Protein AF-A0AAP2QBP3-F1 (afdb_monomer_lite)

Radius of gyration: 13.0 Å; chains: 1; bounding box: 33×17×32 Å

Foldseek 3Di:
DEQLQPVCVCLVVVLVVLVVVCVPDDPVHDDAAEYAENQQACPDPVCVVVVNVVSVVSVVSNVHPYYDYDPRD

Organism: Parabacteroides distasonis (NCBI:txid823)

Structure (mmCIF, N/CA/C/O backbone):
data_AF-A0AAP2QBP3-F1
#
_entry.id   AF-A0AAP2QBP3-F1
#
loop_
_atom_site.group_PDB
_atom_site.id
_atom_site.type_symbol
_atom_site.label_atom_id
_atom_site.label_alt_id
_atom_site.label_comp_id
_atom_site.label_asym_id
_atom_site.label_entity_id
_atom_site.label_seq_id
_atom_site.pdbx_PDB_ins_code
_atom_site.Cartn_x
_atom_site.Cartn_y
_atom_site.Cartn_z
_atom_site.occupancy
_atom_site.B_iso_or_equiv
_atom_site.auth_seq_id
_atom_site.auth_comp_id
_atom_site.auth_asym_id
_atom_site.auth_atom_id
_atom_site.pdbx_PDB_model_num
ATOM 1 N N . THR A 1 1 ? -2.724 5.781 2.191 1.00 78.31 1 THR A N 1
ATOM 2 C CA . THR A 1 1 ? -1.422 6.277 1.707 1.00 78.31 1 THR A CA 1
ATOM 3 C C . THR A 1 1 ? -1.575 6.654 0.256 1.00 78.31 1 THR A C 1
ATOM 5 O O . THR A 1 1 ? -2.605 6.331 -0.319 1.00 78.31 1 THR A O 1
ATOM 8 N N . ASN A 1 2 ? -0.640 7.420 -0.287 1.00 66.44 2 ASN A N 1
ATOM 9 C CA . ASN A 1 2 ? -0.615 7.860 -1.680 1.00 66.44 2 ASN A CA 1
ATOM 10 C C . ASN A 1 2 ? 0.824 8.292 -2.001 1.00 66.44 2 ASN A C 1
ATOM 12 O O . ASN A 1 2 ? 1.545 8.657 -1.065 1.00 66.44 2 ASN A O 1
ATOM 16 N N . ASP A 1 3 ? 1.213 8.213 -3.274 1.00 61.00 3 ASP A N 1
ATOM 17 C CA . ASP A 1 3 ? 2.468 8.736 -3.823 1.00 61.00 3 ASP A CA 1
ATOM 18 C C . ASP A 1 3 ? 3.720 8.254 -3.081 1.00 61.00 3 ASP A C 1
ATOM 20 O O . ASP A 1 3 ? 4.595 9.035 -2.701 1.00 61.00 3 ASP A O 1
ATOM 24 N N . LEU A 1 4 ? 3.821 6.940 -2.840 1.00 68.44 4 LEU A N 1
ATOM 25 C CA . LEU A 1 4 ? 5.079 6.401 -2.318 1.00 68.44 4 LEU A CA 1
ATOM 26 C C . LEU A 1 4 ? 6.180 6.468 -3.387 1.00 68.44 4 LEU A C 1
ATOM 28 O O . LEU A 1 4 ? 7.345 6.590 -3.013 1.00 68.44 4 LEU A O 1
ATOM 32 N N . HIS A 1 5 ? 5.821 6.381 -4.679 1.00 71.50 5 HIS A N 1
ATOM 33 C CA . HIS A 1 5 ? 6.732 6.484 -5.827 1.00 71.50 5 HIS A CA 1
ATOM 34 C C . HIS A 1 5 ? 8.049 5.719 -5.599 1.00 71.50 5 HIS A C 1
ATOM 36 O O . HIS A 1 5 ? 9.134 6.258 -5.780 1.00 71.50 5 HIS A O 1
ATOM 42 N N . SER A 1 6 ? 7.977 4.478 -5.108 1.00 63.31 6 SER A N 1
ATOM 43 C CA . SER A 1 6 ? 9.151 3.640 -4.810 1.00 63.31 6 SER A CA 1
ATOM 44 C C . SER A 1 6 ? 10.209 4.219 -3.838 1.00 63.31 6 SER A C 1
ATOM 46 O O . SER A 1 6 ? 11.327 3.705 -3.786 1.00 63.31 6 SER A O 1
ATOM 48 N N . HIS A 1 7 ? 9.867 5.193 -2.983 1.00 74.94 7 HIS A N 1
ATOM 49 C CA . HIS A 1 7 ? 10.678 5.624 -1.826 1.00 74.94 7 HIS A CA 1
ATOM 50 C C . HIS A 1 7 ? 10.64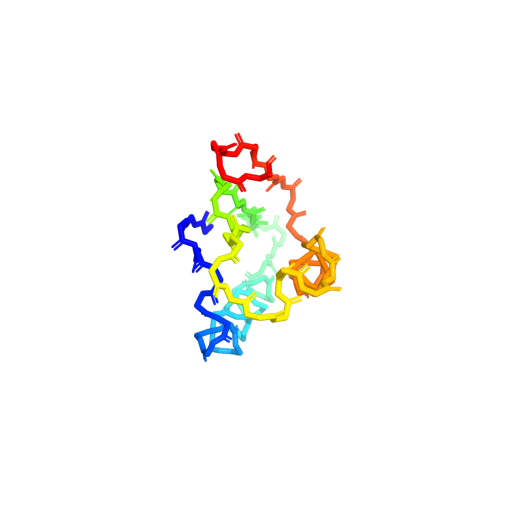5 4.589 -0.685 1.00 74.94 7 HIS A C 1
ATOM 52 O O . HIS A 1 7 ? 10.123 4.816 0.419 1.00 74.94 7 HIS A O 1
ATOM 58 N N . LEU A 1 8 ? 11.173 3.396 -0.966 1.00 79.00 8 LEU A N 1
ATOM 59 C CA . LEU A 1 8 ? 11.115 2.230 -0.086 1.00 79.00 8 LEU A CA 1
ATOM 60 C C . LEU A 1 8 ? 11.872 2.432 1.237 1.00 79.00 8 LEU A C 1
ATOM 62 O O . LEU A 1 8 ? 11.580 1.746 2.218 1.00 79.00 8 LEU A O 1
ATOM 66 N N . GLU A 1 9 ? 12.781 3.401 1.321 1.00 81.44 9 GLU A N 1
ATOM 67 C CA . GLU A 1 9 ? 13.472 3.800 2.549 1.00 81.44 9 GLU A CA 1
ATOM 68 C C . GLU A 1 9 ? 12.504 4.242 3.659 1.00 81.44 9 GLU A C 1
ATOM 70 O O . GLU A 1 9 ? 12.751 4.004 4.844 1.00 81.44 9 GLU A O 1
ATOM 75 N N . ASN A 1 10 ? 11.359 4.820 3.287 1.00 82.56 10 ASN A N 1
ATOM 76 C CA . ASN A 1 10 ? 10.337 5.274 4.229 1.00 82.56 10 ASN A CA 1
ATOM 77 C C . ASN A 1 10 ? 9.361 4.157 4.627 1.00 82.56 10 ASN A C 1
ATOM 79 O O . ASN A 1 10 ? 8.649 4.274 5.636 1.00 82.56 10 ASN A O 1
ATOM 83 N N . TRP A 1 11 ? 9.356 3.048 3.881 1.00 87.38 11 TRP A N 1
ATOM 84 C CA . TRP A 1 11 ? 8.417 1.947 4.061 1.00 87.38 11 TRP A CA 1
ATOM 85 C C . TRP A 1 11 ? 8.426 1.345 5.475 1.00 87.38 11 TRP A C 1
ATOM 87 O O . TRP A 1 11 ? 7.346 1.188 6.048 1.00 87.38 11 TRP A O 1
ATOM 97 N N . PRO A 1 12 ? 9.577 1.063 6.126 1.00 89.88 12 PRO A N 1
ATOM 98 C CA . PRO A 1 12 ? 9.575 0.459 7.460 1.00 89.88 12 PRO A CA 1
ATOM 99 C C . PRO A 1 12 ? 8.879 1.326 8.518 1.00 89.88 12 PRO A C 1
ATOM 101 O O . PRO A 1 12 ? 8.170 0.805 9.386 1.00 89.88 12 PRO A O 1
ATOM 104 N N . LYS A 1 13 ? 9.060 2.653 8.444 1.00 90.00 13 LYS A N 1
ATOM 105 C CA . LYS A 1 13 ? 8.442 3.613 9.369 1.00 90.00 13 LYS A CA 1
ATOM 106 C C . LYS A 1 13 ? 6.937 3.694 9.136 1.00 90.00 13 LYS A C 1
ATOM 108 O O . LYS A 1 13 ? 6.176 3.613 10.102 1.00 90.00 13 LYS A O 1
ATOM 113 N N . LEU A 1 14 ? 6.527 3.819 7.874 1.00 89.62 14 LEU A N 1
ATOM 114 C CA . LEU A 1 14 ? 5.123 3.873 7.477 1.00 89.62 14 LEU A CA 1
ATOM 115 C C . LEU A 1 14 ? 4.389 2.583 7.853 1.00 89.62 14 LEU A C 1
ATOM 117 O O . LEU A 1 14 ? 3.348 2.636 8.505 1.00 89.62 14 LEU A O 1
ATOM 121 N N . ARG A 1 15 ? 4.983 1.424 7.550 1.00 91.56 15 ARG A N 1
ATOM 122 C CA . ARG A 1 15 ? 4.452 0.109 7.917 1.00 91.56 15 ARG A CA 1
ATOM 123 C C . ARG A 1 15 ? 4.188 -0.001 9.408 1.00 91.56 15 ARG A C 1
ATOM 125 O O . ARG A 1 15 ? 3.087 -0.363 9.808 1.00 91.56 15 ARG A O 1
ATOM 132 N N . ARG A 1 16 ? 5.178 0.335 10.242 1.00 92.81 16 ARG A N 1
ATOM 133 C CA . ARG A 1 16 ? 5.017 0.294 11.703 1.00 92.81 16 ARG A CA 1
ATOM 134 C C . ARG A 1 16 ? 3.882 1.204 12.167 1.00 92.81 16 ARG A C 1
ATOM 136 O O . ARG A 1 16 ? 3.094 0.805 13.014 1.00 92.81 16 ARG A O 1
ATOM 143 N N . PHE A 1 17 ? 3.790 2.410 11.611 1.00 92.81 17 PHE A N 1
ATOM 144 C CA . PHE A 1 17 ? 2.720 3.343 11.950 1.00 92.81 17 PHE A CA 1
ATOM 145 C C . PHE A 1 17 ? 1.331 2.786 11.602 1.00 92.81 17 PHE A C 1
ATOM 147 O O . PHE A 1 17 ? 0.443 2.805 12.452 1.00 92.81 17 PHE A O 1
ATOM 154 N N . LEU A 1 18 ? 1.153 2.247 10.393 1.00 92.81 18 LEU A N 1
ATOM 155 C CA . LEU A 1 18 ? -0.127 1.697 9.936 1.00 92.81 18 LEU A CA 1
ATOM 156 C C . LEU A 1 18 ? -0.545 0.461 10.739 1.00 92.81 18 LEU A C 1
ATOM 158 O O . LEU A 1 18 ? -1.701 0.365 11.147 1.00 92.81 18 LEU A O 1
ATOM 162 N N . LEU A 1 19 ? 0.390 -0.449 11.022 1.00 93.50 19 LEU A N 1
ATOM 163 C CA . LEU A 1 19 ? 0.116 -1.635 11.838 1.00 93.50 19 LEU A CA 1
ATOM 164 C C . LEU A 1 19 ? -0.264 -1.263 13.274 1.00 93.50 19 LEU A C 1
ATOM 166 O O . LEU A 1 19 ? -1.245 -1.788 13.794 1.00 93.50 19 LEU A O 1
ATOM 170 N N . ASN A 1 20 ? 0.446 -0.312 13.888 1.00 94.50 20 ASN A N 1
ATOM 171 C CA . ASN A 1 20 ? 0.095 0.178 15.221 1.00 94.50 20 ASN A CA 1
ATOM 172 C C . ASN A 1 20 ? -1.300 0.810 15.227 1.00 94.50 20 ASN A C 1
ATOM 174 O O . ASN A 1 20 ? -2.074 0.567 16.144 1.00 94.50 20 ASN A O 1
ATOM 178 N N . ARG A 1 21 ? -1.647 1.577 14.184 1.00 93.00 21 ARG A N 1
ATOM 179 C CA . ARG A 1 21 ? -2.985 2.161 14.061 1.00 93.00 21 ARG A CA 1
ATOM 180 C C . ARG A 1 21 ? -4.050 1.086 13.952 1.00 93.00 21 ARG A C 1
ATOM 182 O O . ARG A 1 21 ? -5.021 1.172 14.684 1.00 93.00 21 ARG A O 1
ATOM 189 N N . LYS A 1 22 ? -3.855 0.054 13.128 1.00 91.50 22 LYS A N 1
ATOM 190 C CA . LYS A 1 22 ? -4.801 -1.071 13.035 1.00 91.50 22 LYS A CA 1
ATOM 191 C C . LYS A 1 22 ? -5.050 -1.762 14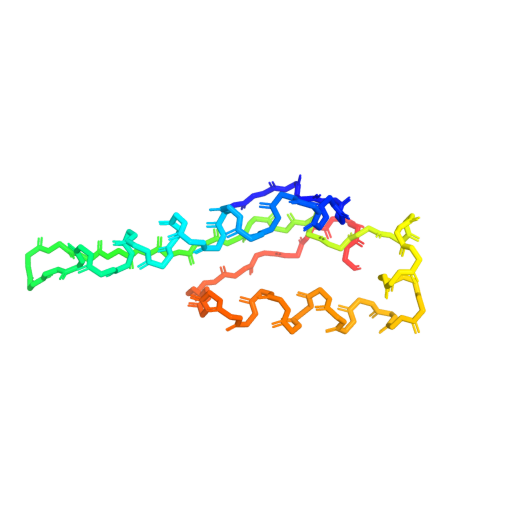.378 1.00 91.50 22 LYS A C 1
ATOM 193 O O . LYS A 1 22 ? -6.172 -2.171 14.636 1.00 91.50 22 LYS A O 1
ATOM 198 N N . GLN A 1 23 ? -4.047 -1.849 15.250 1.00 93.38 23 GLN A N 1
ATOM 199 C CA . GLN A 1 23 ? -4.210 -2.431 16.590 1.00 93.38 23 GLN A CA 1
ATOM 200 C C . GLN A 1 23 ? -5.089 -1.588 17.531 1.00 93.38 23 GLN A C 1
ATOM 202 O O . GLN A 1 23 ? -5.557 -2.104 18.539 1.00 93.38 23 GLN A O 1
ATOM 207 N N . GLU A 1 24 ? -5.339 -0.313 17.216 1.00 93.88 24 GLU A N 1
ATOM 208 C CA . GLU A 1 24 ? -6.258 0.555 17.970 1.00 93.88 24 GLU A CA 1
ATOM 209 C C . GLU A 1 24 ? -7.739 0.333 17.600 1.00 93.88 24 GLU A C 1
ATOM 211 O O . GLU A 1 24 ? -8.614 1.071 18.068 1.00 93.88 24 GLU A O 1
ATOM 216 N N . GLU A 1 25 ? -8.031 -0.616 16.709 1.00 93.50 25 GLU A N 1
ATOM 217 C CA . GLU A 1 25 ? -9.389 -0.994 16.336 1.00 93.50 25 GLU A CA 1
ATOM 218 C C . GLU A 1 25 ? -10.130 -1.619 17.528 1.00 93.50 25 GLU A C 1
ATOM 220 O O . GLU A 1 25 ? -9.599 -2.444 18.269 1.00 93.50 25 GLU A O 1
ATOM 225 N N . THR A 1 26 ? -11.381 -1.208 17.730 1.00 94.88 26 THR A N 1
ATOM 226 C CA . THR A 1 26 ? -12.242 -1.713 18.810 1.00 94.88 26 THR A CA 1
ATOM 227 C C . THR A 1 26 ? -13.646 -1.966 18.273 1.00 94.88 26 THR A C 1
ATOM 229 O O . THR A 1 26 ? -13.987 -1.509 17.184 1.00 94.88 26 THR A O 1
ATOM 232 N N . ALA A 1 27 ? -14.508 -2.615 19.063 1.00 93.69 27 ALA A N 1
ATOM 233 C CA . ALA A 1 27 ? -15.908 -2.840 18.687 1.00 93.69 27 ALA A CA 1
ATOM 234 C C . ALA A 1 27 ? -16.665 -1.548 18.306 1.00 93.69 27 ALA A C 1
ATOM 236 O O . ALA A 1 27 ? -17.591 -1.596 17.505 1.00 93.69 27 ALA A O 1
ATOM 237 N N . ASN A 1 28 ? -16.239 -0.394 18.835 1.00 95.44 28 ASN A N 1
ATOM 238 C CA . ASN A 1 28 ? -16.858 0.909 18.579 1.00 95.44 28 ASN A CA 1
ATOM 239 C C . ASN A 1 28 ? -16.050 1.792 17.607 1.00 95.44 28 ASN A C 1
ATOM 241 O O . ASN A 1 28 ? -16.448 2.925 17.339 1.00 95.44 28 ASN A O 1
ATOM 245 N N . LYS A 1 29 ? -14.902 1.321 17.102 1.00 92.81 29 LYS A N 1
ATOM 246 C CA . LYS A 1 29 ? -13.998 2.090 16.232 1.00 92.81 29 LYS A CA 1
ATOM 247 C C . LYS A 1 29 ? -13.395 1.171 15.178 1.00 92.81 29 LYS A C 1
ATOM 249 O O . LYS A 1 29 ? -12.421 0.482 15.465 1.00 92.81 29 LYS A O 1
ATOM 254 N N . ARG A 1 30 ? -13.944 1.220 13.962 1.0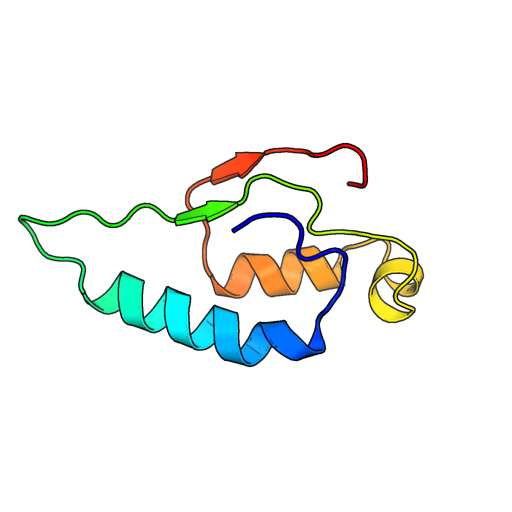0 93.00 30 ARG A N 1
ATOM 255 C CA . ARG A 1 30 ? -13.387 0.549 12.781 1.00 93.00 30 ARG A CA 1
ATOM 256 C C . ARG A 1 30 ? -12.254 1.384 12.189 1.00 93.00 30 ARG A C 1
ATOM 258 O O . ARG A 1 30 ? -12.375 2.606 12.090 1.00 93.00 30 ARG A O 1
ATOM 265 N N . ILE A 1 31 ? -11.182 0.732 11.757 1.00 93.25 31 ILE A N 1
ATOM 266 C CA . ILE A 1 31 ? -10.083 1.371 11.031 1.00 93.25 31 ILE A CA 1
ATOM 267 C C . ILE A 1 31 ? -10.038 0.799 9.621 1.00 93.25 31 ILE A C 1
ATOM 269 O O . ILE A 1 31 ? -9.971 -0.410 9.437 1.00 93.25 31 ILE A O 1
ATOM 273 N N . ILE A 1 32 ? -10.082 1.691 8.632 1.00 93.00 32 ILE A N 1
ATOM 274 C CA . ILE A 1 32 ? -10.019 1.345 7.213 1.00 93.00 32 ILE A CA 1
ATOM 275 C C . ILE A 1 32 ? -8.711 1.901 6.660 1.00 93.00 32 ILE A C 1
ATOM 277 O O . ILE A 1 32 ? -8.401 3.084 6.816 1.00 93.00 32 ILE A O 1
ATOM 281 N N . THR A 1 33 ? -7.934 1.035 6.028 1.00 92.62 33 THR A N 1
ATOM 282 C CA . THR A 1 33 ? -6.666 1.351 5.381 1.00 92.62 33 THR A CA 1
ATOM 283 C C . THR A 1 33 ? -6.823 1.341 3.875 1.00 92.62 33 THR A C 1
ATOM 285 O O . THR A 1 33 ? -7.148 0.321 3.279 1.00 92.62 33 THR A O 1
ATOM 288 N N . LEU A 1 34 ? -6.557 2.489 3.262 1.00 91.75 34 LEU A N 1
ATOM 289 C CA . LEU A 1 34 ? -6.681 2.696 1.825 1.00 91.75 34 LEU A CA 1
ATOM 290 C C . LEU A 1 34 ? -5.345 3.159 1.257 1.00 91.75 34 LEU A C 1
ATOM 292 O O . LEU A 1 34 ? -4.678 3.991 1.883 1.00 91.75 34 LEU A O 1
ATOM 296 N N . ASP A 1 35 ? -4.984 2.658 0.084 1.00 88.31 35 ASP A N 1
ATOM 297 C CA . ASP A 1 35 ? -3.923 3.214 -0.754 1.00 88.31 35 ASP A CA 1
ATOM 298 C C . ASP A 1 35 ? -4.536 3.872 -2.000 1.00 88.31 35 ASP A C 1
ATOM 300 O O . ASP A 1 35 ? -5.469 3.331 -2.586 1.00 88.31 35 ASP A O 1
ATOM 304 N N . LEU A 1 36 ? -4.086 5.071 -2.363 1.00 87.25 36 LEU A N 1
ATOM 305 C CA . LEU A 1 36 ? -4.659 5.833 -3.477 1.00 87.25 36 LEU A CA 1
ATOM 306 C C . LEU A 1 36 ? -3.856 5.687 -4.783 1.00 87.25 36 LEU A C 1
ATOM 308 O O . LEU A 1 36 ? -4.056 6.478 -5.700 1.00 87.25 36 LEU A O 1
ATOM 312 N N . GLY A 1 37 ? -2.996 4.671 -4.890 1.00 82.50 37 GLY A N 1
ATOM 313 C CA . GLY A 1 37 ? -2.203 4.410 -6.089 1.00 82.50 37 GLY A CA 1
ATOM 314 C C . GLY A 1 37 ? -0.918 5.233 -6.154 1.00 82.50 37 GLY A C 1
ATOM 315 O O . GLY A 1 37 ? -0.561 5.946 -5.202 1.00 82.50 37 GLY A O 1
ATOM 316 N N . ASP A 1 38 ? -0.222 5.091 -7.280 1.00 78.88 38 ASP A N 1
ATOM 317 C CA . ASP A 1 38 ? 1.127 5.590 -7.544 1.00 78.88 38 ASP A CA 1
ATOM 318 C C . ASP A 1 38 ? 2.158 5.120 -6.493 1.00 78.88 38 ASP A C 1
ATOM 320 O O . ASP A 1 38 ? 3.087 5.824 -6.061 1.00 78.88 38 ASP A O 1
ATOM 324 N N . PHE A 1 39 ? 1.989 3.870 -6.062 1.00 76.94 39 PHE A N 1
ATOM 325 C CA . PHE A 1 39 ? 2.912 3.175 -5.170 1.00 76.94 39 PHE A CA 1
ATOM 326 C C . PHE A 1 39 ? 4.119 2.630 -5.940 1.00 76.94 39 PHE A C 1
ATOM 328 O O . PHE A 1 39 ? 5.236 2.553 -5.409 1.00 76.94 39 PHE A O 1
ATOM 335 N N . VAL A 1 40 ? 3.878 2.214 -7.182 1.00 72.38 40 VAL A N 1
ATOM 336 C CA . VAL A 1 40 ? 4.878 1.672 -8.097 1.00 72.38 40 VAL A CA 1
ATOM 337 C C . VAL A 1 40 ? 5.386 2.802 -8.981 1.00 72.38 40 VAL A C 1
ATOM 339 O O . VAL A 1 40 ? 4.618 3.451 -9.672 1.00 72.38 40 VAL A O 1
ATOM 342 N N . ASP A 1 41 ? 6.698 3.015 -8.974 1.00 70.94 41 ASP A N 1
ATOM 343 C CA . ASP A 1 41 ? 7.375 3.794 -10.007 1.00 70.94 41 ASP A CA 1
ATOM 344 C C . ASP A 1 41 ? 8.661 3.063 -10.431 1.00 70.94 41 ASP A C 1
ATOM 346 O O . ASP A 1 41 ? 9.397 2.519 -9.595 1.00 70.94 41 ASP A O 1
ATOM 350 N N . ARG A 1 42 ? 8.913 2.999 -11.743 1.00 63.00 42 ARG A N 1
ATOM 351 C CA . ARG A 1 42 ? 9.978 2.198 -12.366 1.00 63.00 42 ARG A CA 1
ATOM 352 C C . ARG A 1 42 ? 11.375 2.803 -12.228 1.00 63.00 42 ARG A C 1
ATOM 354 O O . ARG A 1 42 ? 12.322 2.200 -12.717 1.00 63.00 42 ARG A O 1
ATOM 361 N N . TRP A 1 43 ? 11.546 3.942 -11.557 1.00 70.94 43 TRP A N 1
ATOM 362 C CA . TRP A 1 43 ? 12.885 4.502 -11.326 1.00 70.94 43 TRP A CA 1
ATOM 363 C C . TRP A 1 43 ? 13.703 3.728 -10.278 1.00 70.94 43 TRP A C 1
ATOM 365 O O . TRP A 1 43 ? 14.931 3.809 -10.282 1.00 70.94 43 TRP A O 1
ATOM 375 N N . HIS A 1 44 ? 13.060 2.982 -9.369 1.00 78.12 44 HIS A N 1
ATOM 376 C CA . HIS A 1 44 ? 13.777 2.229 -8.339 1.00 78.12 44 HIS A CA 1
ATOM 377 C C . HIS A 1 44 ? 14.224 0.852 -8.876 1.00 78.12 44 HIS A C 1
ATOM 379 O O . HIS A 1 44 ? 13.365 0.064 -9.285 1.00 78.12 44 HIS A O 1
ATOM 385 N N . PRO A 1 45 ? 15.520 0.474 -8.785 1.00 81.12 45 PRO A N 1
ATOM 386 C CA . PRO A 1 45 ? 16.041 -0.761 -9.389 1.00 81.12 45 PRO A CA 1
ATOM 387 C C . PRO A 1 45 ? 15.316 -2.039 -8.956 1.00 81.12 45 PRO A C 1
ATOM 389 O O . PRO A 1 45 ? 15.131 -2.951 -9.750 1.00 81.12 45 PRO A O 1
ATOM 392 N N . LEU A 1 46 ? 14.868 -2.114 -7.696 1.00 82.56 46 LEU A N 1
ATOM 393 C CA . LEU A 1 46 ? 14.074 -3.250 -7.206 1.00 82.56 46 LEU A CA 1
ATOM 394 C C . LEU A 1 46 ? 12.700 -3.339 -7.888 1.00 82.56 46 LEU A C 1
ATOM 396 O O . LEU A 1 46 ? 12.224 -4.433 -8.186 1.00 82.56 46 LEU A O 1
ATOM 400 N N . THR A 1 47 ? 12.057 -2.196 -8.109 1.00 81.94 47 THR A N 1
ATOM 401 C CA . THR A 1 47 ? 10.736 -2.117 -8.732 1.00 81.94 47 THR A CA 1
ATOM 402 C C . THR A 1 47 ? 10.834 -2.465 -10.210 1.00 81.94 47 THR A C 1
ATOM 404 O O . THR A 1 47 ? 10.043 -3.275 -10.688 1.00 81.94 47 THR A O 1
ATOM 407 N N . GLU A 1 48 ? 11.855 -1.952 -10.897 1.00 83.00 48 GLU A N 1
ATOM 408 C CA . GLU A 1 48 ? 12.161 -2.300 -12.286 1.00 83.00 48 GLU A CA 1
ATOM 409 C C . GLU A 1 48 ? 12.502 -3.792 -12.433 1.00 83.00 48 GLU A C 1
ATOM 411 O O . GLU A 1 48 ? 11.840 -4.510 -13.179 1.00 83.00 48 GLU A O 1
ATOM 416 N N . ALA A 1 49 ? 13.463 -4.301 -11.653 1.00 86.31 49 ALA A N 1
ATOM 417 C CA . ALA A 1 49 ? 13.932 -5.686 -11.748 1.00 86.31 49 ALA A CA 1
ATOM 418 C C . ALA A 1 49 ? 12.850 -6.731 -11.429 1.00 86.31 49 ALA A C 1
ATOM 420 O O . ALA A 1 49 ? 12.978 -7.892 -11.818 1.00 86.31 49 ALA A O 1
ATOM 421 N N . THR A 1 50 ? 11.796 -6.341 -10.708 1.00 87.38 50 THR A N 1
ATOM 422 C CA . THR A 1 50 ? 10.699 -7.238 -10.320 1.00 87.38 50 THR A CA 1
ATOM 423 C C . THR A 1 50 ? 9.379 -6.926 -11.015 1.00 87.38 50 THR A C 1
ATOM 425 O O . THR A 1 50 ? 8.378 -7.561 -10.685 1.00 87.38 50 THR A O 1
ATOM 428 N N . ASN A 1 51 ? 9.344 -5.974 -11.957 1.00 85.56 51 ASN A N 1
ATOM 429 C CA . ASN A 1 51 ? 8.105 -5.472 -12.565 1.00 85.56 51 ASN A CA 1
ATOM 430 C C . ASN A 1 51 ? 7.024 -5.161 -11.507 1.00 85.56 51 ASN A C 1
ATOM 432 O O . ASN A 1 51 ? 5.887 -5.620 -11.606 1.00 85.56 51 ASN A O 1
ATOM 436 N N . GLY A 1 52 ? 7.407 -4.466 -10.432 1.00 84.44 52 GLY A N 1
ATOM 437 C CA . GLY A 1 52 ? 6.501 -4.069 -9.348 1.00 84.44 52 GLY A CA 1
ATOM 438 C C . GLY A 1 52 ? 6.092 -5.178 -8.370 1.00 84.44 52 GLY A C 1
ATOM 439 O O . GLY A 1 52 ? 5.443 -4.884 -7.367 1.00 84.44 52 GLY A O 1
ATOM 440 N N . GLN A 1 53 ? 6.496 -6.439 -8.566 1.00 89.00 53 GLN A N 1
ATOM 441 C CA . GLN A 1 53 ? 6.111 -7.532 -7.657 1.00 89.00 53 GLN A CA 1
ATOM 442 C C . GLN A 1 53 ? 6.642 -7.336 -6.231 1.00 89.00 53 GLN A C 1
ATOM 444 O O . GLN A 1 53 ? 5.948 -7.653 -5.264 1.00 89.00 53 GLN A O 1
ATOM 449 N N . ALA A 1 54 ? 7.841 -6.768 -6.072 1.00 88.44 54 ALA A N 1
ATOM 450 C CA . ALA A 1 54 ? 8.364 -6.428 -4.750 1.00 88.44 54 ALA A CA 1
ATOM 451 C C . ALA A 1 54 ? 7.487 -5.380 -4.042 1.00 88.44 54 ALA A C 1
ATOM 453 O O . ALA A 1 54 ? 7.200 -5.517 -2.855 1.00 88.44 54 ALA A O 1
ATOM 454 N N . ASN A 1 55 ? 7.002 -4.371 -4.768 1.00 88.75 55 ASN A N 1
ATOM 455 C CA . ASN A 1 55 ? 6.109 -3.343 -4.234 1.00 88.75 55 ASN A CA 1
ATOM 456 C C . ASN A 1 55 ? 4.786 -3.960 -3.753 1.00 88.75 55 ASN A C 1
ATOM 458 O O . ASN A 1 55 ? 4.359 -3.688 -2.632 1.00 88.75 55 ASN A O 1
ATOM 462 N N . VAL A 1 56 ? 4.202 -4.871 -4.539 1.00 88.38 56 VAL A N 1
ATOM 463 C CA . VAL A 1 56 ? 3.000 -5.631 -4.152 1.00 88.38 56 VAL A CA 1
ATOM 464 C C . VAL A 1 56 ? 3.241 -6.431 -2.869 1.00 88.38 56 VAL A C 1
ATOM 466 O O . VAL A 1 56 ? 2.428 -6.392 -1.944 1.00 88.38 56 VAL A O 1
ATOM 469 N N . GLN A 1 57 ? 4.379 -7.124 -2.762 1.00 90.81 57 GLN A N 1
ATOM 470 C CA . GLN A 1 57 ? 4.738 -7.861 -1.545 1.00 90.81 57 GLN A CA 1
ATOM 471 C C . GLN A 1 57 ? 4.860 -6.946 -0.325 1.00 90.81 57 GLN A C 1
ATOM 473 O O . GLN A 1 57 ? 4.452 -7.338 0.768 1.00 90.81 57 GLN A O 1
ATOM 478 N N . LEU A 1 58 ? 5.394 -5.735 -0.496 1.00 89.88 58 LEU A N 1
ATOM 479 C CA . LEU A 1 58 ? 5.449 -4.742 0.569 1.00 89.88 58 LEU A CA 1
ATOM 480 C C . LEU A 1 58 ? 4.040 -4.303 0.969 1.00 89.88 58 LEU A C 1
ATOM 482 O O . LEU A 1 58 ? 3.700 -4.442 2.142 1.00 89.88 58 LEU A O 1
ATOM 486 N N . MET A 1 59 ? 3.196 -3.871 0.028 1.00 90.12 59 MET A N 1
ATOM 487 C CA . MET A 1 59 ? 1.812 -3.456 0.307 1.00 90.12 59 MET A CA 1
ATOM 488 C C . MET A 1 59 ? 1.013 -4.539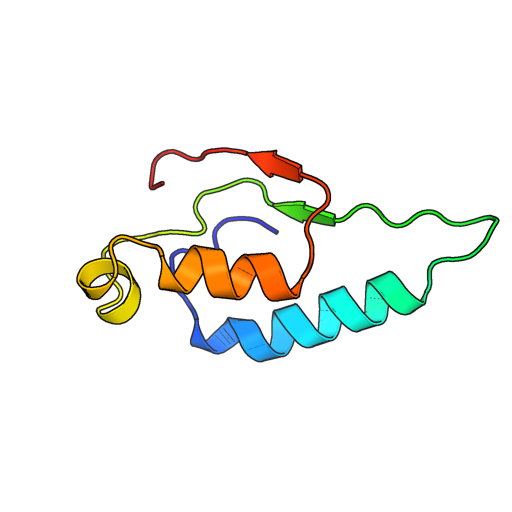 1.044 1.00 90.12 59 MET A C 1
ATOM 490 O O . MET A 1 59 ? 0.303 -4.239 2.008 1.00 90.12 59 MET A O 1
ATOM 494 N N . ASN A 1 60 ? 1.197 -5.806 0.666 1.00 91.12 60 ASN A N 1
ATOM 495 C CA . ASN A 1 60 ? 0.539 -6.947 1.303 1.00 91.12 60 ASN A CA 1
ATOM 496 C C . ASN A 1 60 ? 0.881 -7.103 2.795 1.00 91.12 60 ASN A C 1
ATOM 498 O O . ASN A 1 60 ? 0.073 -7.656 3.535 1.00 91.12 60 ASN A O 1
ATOM 502 N N . GLN A 1 61 ? 2.007 -6.562 3.278 1.00 92.12 61 GLN A N 1
ATOM 503 C CA . GLN A 1 61 ? 2.350 -6.562 4.711 1.00 92.12 61 GLN A CA 1
ATOM 504 C C . GLN A 1 61 ? 1.399 -5.700 5.556 1.00 92.12 61 GLN A C 1
ATOM 506 O O . GLN A 1 61 ? 1.317 -5.890 6.767 1.00 92.12 61 GLN A O 1
ATOM 511 N N . ILE A 1 62 ? 0.715 -4.725 4.948 1.00 91.12 62 ILE A N 1
ATOM 512 C CA . ILE A 1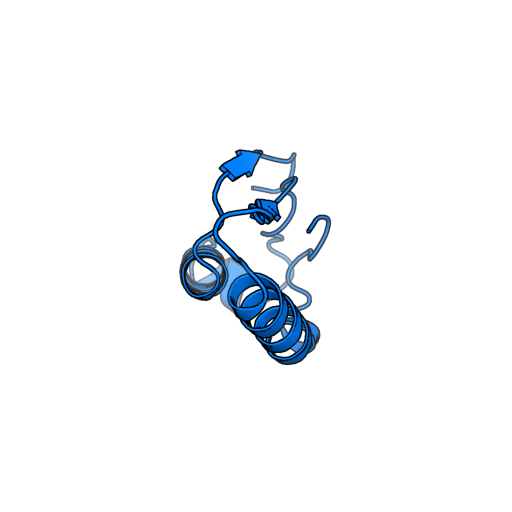 62 ? -0.244 -3.844 5.637 1.00 91.12 62 ILE A CA 1
ATOM 513 C C . ILE A 1 62 ? -1.648 -4.440 5.642 1.00 91.12 62 ILE A C 1
ATOM 515 O O . ILE A 1 62 ? -2.454 -4.087 6.506 1.00 91.12 62 ILE A O 1
ATOM 519 N N . HIS A 1 63 ? -1.947 -5.338 4.700 1.00 91.31 63 HIS A N 1
ATOM 520 C CA . HIS A 1 63 ? -3.298 -5.823 4.421 1.00 91.31 63 HIS A CA 1
ATOM 521 C C . HIS A 1 63 ? -4.280 -4.668 4.161 1.00 91.31 63 HIS A C 1
ATOM 523 O O . HIS A 1 63 ? -5.259 -4.526 4.889 1.00 91.31 63 HIS A O 1
ATOM 529 N N . TYR A 1 64 ? -3.987 -3.790 3.196 1.00 91.56 64 TYR A N 1
ATOM 530 C CA . TYR A 1 64 ? -4.903 -2.701 2.825 1.00 91.56 64 TYR A CA 1
ATOM 531 C C . TYR A 1 64 ? -6.317 -3.227 2.533 1.00 91.56 64 TYR A C 1
ATOM 533 O O . TYR A 1 64 ? -6.477 -4.306 1.966 1.00 91.56 64 TYR A O 1
ATOM 541 N N . ASP A 1 65 ? -7.334 -2.459 2.922 1.00 93.06 65 ASP A N 1
ATOM 542 C CA . ASP A 1 65 ? -8.743 -2.792 2.689 1.00 93.06 65 ASP A CA 1
ATOM 543 C C . ASP A 1 65 ? -9.155 -2.487 1.245 1.00 93.06 65 ASP A C 1
ATOM 545 O O . ASP A 1 65 ? -9.977 -3.196 0.670 1.00 93.06 65 ASP A O 1
ATOM 549 N N . ALA A 1 66 ? -8.563 -1.453 0.645 1.00 91.56 66 ALA A N 1
ATOM 550 C CA . ALA A 1 66 ? -8.634 -1.219 -0.790 1.00 91.56 66 ALA A CA 1
ATOM 551 C C . ALA A 1 66 ? -7.423 -0.420 -1.286 1.00 91.56 66 ALA A C 1
ATOM 553 O O . ALA A 1 66 ? -6.750 0.270 -0.514 1.00 91.56 66 ALA A O 1
ATOM 554 N N . ALA A 1 67 ? -7.184 -0.508 -2.591 1.00 89.88 67 ALA A N 1
ATOM 555 C CA . ALA A 1 67 ? -6.224 0.310 -3.311 1.00 89.88 67 ALA A CA 1
ATOM 556 C C . ALA A 1 67 ? -6.851 0.811 -4.620 1.00 89.88 67 ALA A C 1
ATOM 558 O O . ALA A 1 67 ? -7.672 0.104 -5.212 1.00 89.88 67 ALA A O 1
ATOM 559 N N . THR A 1 68 ? -6.481 2.006 -5.071 1.00 88.12 68 THR A N 1
ATOM 560 C CA . THR A 1 68 ? -6.772 2.469 -6.437 1.00 88.12 68 THR A CA 1
ATOM 561 C C . THR A 1 68 ? -5.557 2.288 -7.341 1.00 88.12 68 THR A C 1
ATOM 563 O O . THR A 1 68 ? -4.436 2.148 -6.864 1.00 88.12 68 THR A O 1
ATOM 566 N N . ILE A 1 69 ? -5.795 2.267 -8.652 1.00 83.94 69 ILE A N 1
ATOM 567 C CA . ILE A 1 69 ? -4.747 2.225 -9.676 1.00 83.94 69 ILE A CA 1
ATOM 568 C C . ILE A 1 69 ? -4.478 3.673 -10.092 1.00 83.94 69 ILE A C 1
ATOM 570 O O . ILE A 1 69 ? -5.401 4.354 -10.548 1.00 83.94 69 ILE A O 1
ATOM 574 N N . GLY A 1 70 ? -3.260 4.146 -9.866 1.00 78.69 70 GLY A N 1
ATOM 575 C CA . GLY A 1 70 ? -2.747 5.420 -10.350 1.00 78.69 70 GLY A CA 1
ATOM 576 C C . GLY A 1 70 ? -2.207 5.303 -11.776 1.00 78.69 70 GLY A C 1
ATOM 577 O O . GLY A 1 70 ? -2.402 4.309 -12.477 1.00 78.69 70 GLY A O 1
ATOM 578 N N . ASN A 1 71 ? -1.582 6.368 -12.257 1.00 77.88 71 ASN A N 1
ATOM 579 C CA . ASN A 1 71 ? -1.062 6.449 -13.622 1.00 77.88 71 ASN A CA 1
ATOM 580 C C . ASN A 1 71 ? 0.277 5.725 -13.806 1.00 77.88 71 ASN A C 1
ATOM 582 O O . ASN A 1 71 ? 0.645 5.462 -14.951 1.00 77.88 71 ASN A O 1
ATOM 586 N N . ASN A 1 72 ? 1.001 5.441 -12.719 1.00 68.56 72 ASN A N 1
ATOM 587 C CA . ASN A 1 72 ? 2.338 4.843 -12.752 1.00 68.56 72 ASN A CA 1
ATOM 588 C C . ASN A 1 72 ? 2.374 3.336 -12.422 1.00 68.56 72 ASN A C 1
ATOM 590 O O . ASN A 1 72 ? 3.445 2.726 -12.485 1.00 68.56 72 ASN A O 1
ATOM 594 N N . GLU A 1 73 ? 1.225 2.732 -12.111 1.00 66.25 73 GLU A N 1
ATOM 595 C CA . GLU A 1 73 ? 1.068 1.286 -11.877 1.00 66.25 73 GLU A CA 1
ATOM 596 C C . GLU A 1 73 ? 1.341 0.387 -13.100 1.00 66.25 73 GLU A C 1
ATOM 598 O O . GLU A 1 73 ? 0.851 0.670 -14.218 1.00 66.25 73 GLU A O 1
#

Sequence (73 aa):
TNDLHSHLENWPKLRRFLLNRKQEETANKRIITLDLGDFVDRWHPLTEATNGQANVQLMNQIHYDAATIGNNE

pLDDT: mean 85.06, std 9.02, range [61.0, 95.44]

Secondary structure (DSSP, 8-state):
----TT-GGGHHHHHHHHHHHHHT-BTTB----EE-S----TTSHHHHHTTTHHHHHHHHTTT-SEE---S--

InterPro domains:
  IPR029052 Metallo-dependent phosphatase-like [G3DSA:3.60.21.10] (1-73)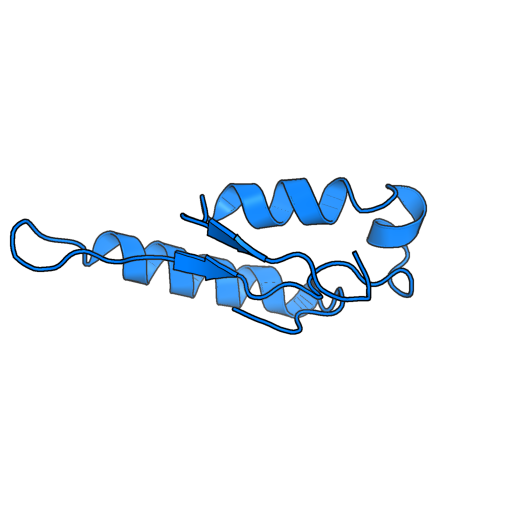
  IPR029052 Metallo-dependent phosphatase-like [SSF56300] (1-73)